Protein AF-A0ABD1UNT0-F1 (afdb_monomer_lite)

Foldseek 3Di:
DDPVVVVVVVVVVVVVVVVVVVLVVLCVVCVPPPDDDPVNDDDDDPVVVPDDDPVVVPDDDPVVVVVCVVDPDDDDDDFDFDFDWDDDPPPDTDTDTDGDDDDDDD

Sequence (106 aa):
MLKINVVRLSIAQVLTVISKKQKAALREAYKNKKYLPLDLRPKKTRAIYRHFTKHQASLHTEREKKKEKYFPMRKVGVEIEFVVTFNHRRGVKFAFVLGPVLPQRL

Secondary structure (DSSP, 8-state):
--HHHHHHHHHHHHHHHHHHHHHHHHHHHTTT-SS--GGGS----HHHHHSPPHHHHT---HHHHHHHHHS----------EEEEEE-SSS-EEEEEEPP------

pLDDT: mean 82.05, std 18.54, range [41.31, 98.44]

Organism: NCBI:txid126358

Structure (mmCIF, N/CA/C/O backbone):
data_AF-A0ABD1UNT0-F1
#
_entry.id   AF-A0ABD1UNT0-F1
#
loop_
_atom_site.group_PDB
_atom_site.id
_atom_site.type_symbol
_atom_site.label_atom_id
_atom_site.label_alt_id
_atom_site.label_comp_id
_atom_site.label_asym_id
_atom_site.label_entity_id
_atom_site.label_seq_id
_atom_site.pdbx_PDB_ins_code
_atom_site.Cartn_x
_atom_site.Cartn_y
_atom_site.Cartn_z
_atom_site.occupancy
_atom_site.B_iso_or_equiv
_atom_site.auth_seq_id
_atom_site.auth_comp_id
_atom_site.auth_asym_id
_atom_site.auth_atom_id
_atom_site.pdbx_PDB_model_num
ATOM 1 N N . MET A 1 1 ? 31.055 8.434 -29.231 1.00 54.47 1 MET A N 1
ATOM 2 C CA . MET A 1 1 ? 29.912 7.744 -28.585 1.00 54.47 1 MET A CA 1
ATOM 3 C C . MET A 1 1 ? 29.952 6.262 -28.933 1.00 54.47 1 MET A C 1
ATOM 5 O O . MET A 1 1 ? 29.910 5.924 -30.108 1.00 54.47 1 MET A O 1
ATOM 9 N N . LEU A 1 2 ? 30.081 5.378 -27.941 1.00 79.81 2 LEU A N 1
ATOM 10 C CA . LEU A 1 2 ? 30.181 3.932 -28.174 1.00 79.81 2 LEU A CA 1
ATOM 11 C C . LEU A 1 2 ? 28.788 3.329 -28.419 1.00 79.81 2 LEU A C 1
ATOM 13 O O . LEU A 1 2 ? 27.911 3.429 -27.560 1.00 79.81 2 LEU A O 1
ATOM 17 N N . LYS A 1 3 ? 28.605 2.664 -29.569 1.00 84.88 3 LYS A N 1
ATOM 18 C CA . LYS A 1 3 ? 27.361 1.976 -29.986 1.00 84.88 3 LYS A CA 1
ATOM 19 C C . LYS A 1 3 ? 26.804 1.022 -28.913 1.00 84.88 3 LYS A C 1
ATOM 21 O O . LYS A 1 3 ? 25.594 0.862 -28.796 1.00 84.88 3 LYS A O 1
ATOM 26 N N . ILE A 1 4 ? 27.675 0.462 -28.072 1.00 92.19 4 ILE A N 1
ATOM 27 C CA . ILE A 1 4 ? 27.331 -0.460 -26.978 1.00 92.19 4 ILE A CA 1
ATOM 28 C C . ILE A 1 4 ? 26.368 0.168 -25.959 1.00 92.19 4 ILE A C 1
ATOM 30 O O . ILE A 1 4 ? 25.422 -0.488 -25.528 1.00 92.19 4 ILE A O 1
ATOM 34 N N . ASN A 1 5 ? 26.556 1.439 -25.590 1.00 92.88 5 ASN A N 1
ATOM 35 C CA . ASN A 1 5 ? 25.709 2.082 -24.577 1.00 92.88 5 ASN A CA 1
ATOM 36 C C . ASN A 1 5 ? 24.259 2.230 -25.058 1.00 92.88 5 ASN A C 1
ATOM 38 O O . ASN A 1 5 ? 23.327 2.016 -24.285 1.00 92.88 5 ASN A O 1
ATOM 42 N N . VAL A 1 6 ? 24.075 2.528 -26.347 1.00 93.94 6 VAL A N 1
ATOM 43 C CA . VAL A 1 6 ? 22.752 2.654 -26.976 1.00 93.94 6 VAL A CA 1
ATOM 44 C C . VAL A 1 6 ? 22.029 1.307 -26.979 1.00 93.94 6 VAL A C 1
ATOM 46 O O . VAL A 1 6 ? 20.866 1.224 -26.585 1.00 93.94 6 VAL A O 1
ATOM 49 N N . VAL A 1 7 ? 22.737 0.233 -27.342 1.00 95.06 7 VAL A N 1
ATOM 50 C CA . VAL A 1 7 ? 22.179 -1.127 -27.356 1.00 95.06 7 VAL A CA 1
ATOM 51 C C . VAL A 1 7 ? 21.780 -1.579 -25.947 1.00 95.06 7 VAL A C 1
ATOM 53 O O . 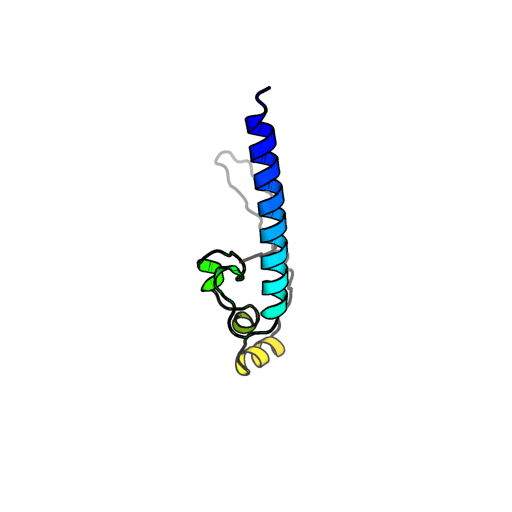VAL A 1 7 ? 20.675 -2.084 -25.761 1.00 95.06 7 VAL A O 1
ATOM 56 N N . ARG A 1 8 ? 22.617 -1.338 -24.926 1.00 97.06 8 ARG A N 1
ATOM 57 C CA . ARG A 1 8 ? 22.291 -1.684 -23.527 1.00 97.06 8 ARG A CA 1
ATOM 58 C C . ARG A 1 8 ? 21.033 -0.970 -23.038 1.00 97.06 8 ARG A C 1
ATOM 60 O O . ARG A 1 8 ? 20.199 -1.588 -22.377 1.00 97.06 8 ARG A 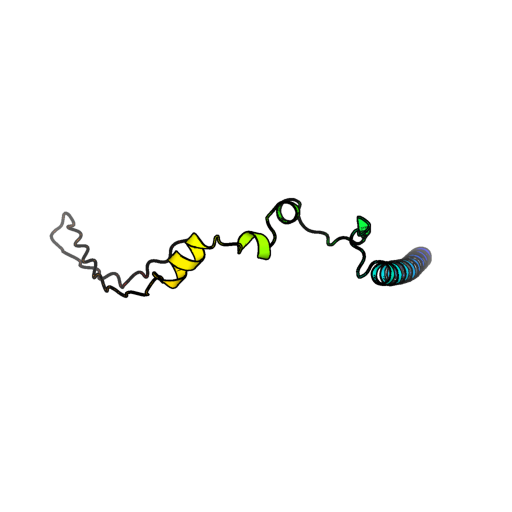O 1
ATOM 67 N N . LEU A 1 9 ? 20.888 0.308 -23.382 1.00 95.69 9 LEU A N 1
ATOM 68 C CA . LEU A 1 9 ? 19.710 1.088 -23.022 1.00 95.69 9 LEU A CA 1
ATOM 69 C C . LEU A 1 9 ? 18.447 0.554 -23.713 1.00 95.69 9 LEU A C 1
ATOM 71 O O . LEU A 1 9 ? 17.426 0.384 -23.051 1.00 95.69 9 LEU A O 1
ATOM 75 N N . SER A 1 10 ? 18.526 0.230 -25.007 1.00 96.19 10 SER A N 1
ATOM 76 C CA . SER A 1 10 ? 17.407 -0.347 -25.764 1.00 96.19 10 SER A CA 1
ATOM 77 C C . SER A 1 10 ? 16.943 -1.687 -25.174 1.00 96.19 10 SER A C 1
ATOM 79 O O . SER A 1 10 ? 15.752 -1.876 -24.924 1.00 96.19 10 SER A O 1
ATOM 81 N N . ILE A 1 11 ? 17.881 -2.581 -24.835 1.00 96.81 11 ILE A N 1
ATOM 82 C CA . ILE A 1 11 ? 17.571 -3.861 -24.177 1.00 96.81 11 ILE A CA 1
ATOM 83 C C . ILE A 1 11 ? 16.860 -3.619 -22.837 1.00 96.81 11 ILE A C 1
ATOM 85 O O . ILE A 1 11 ? 15.816 -4.216 -22.565 1.00 96.81 11 ILE A O 1
ATOM 89 N N . ALA A 1 12 ? 17.376 -2.705 -22.011 1.00 97.88 12 ALA A N 1
ATOM 90 C CA . ALA A 1 12 ? 16.772 -2.377 -20.721 1.00 97.88 12 ALA A CA 1
ATOM 91 C C . ALA A 1 12 ? 15.347 -1.807 -20.864 1.00 97.88 12 ALA A C 1
ATOM 93 O O . ALA A 1 12 ? 14.463 -2.140 -20.068 1.00 97.88 12 ALA A O 1
ATOM 94 N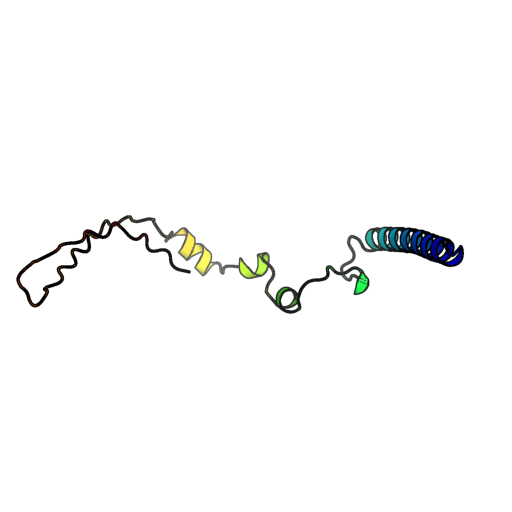 N . GLN A 1 13 ? 15.096 -0.984 -21.886 1.00 97.56 13 GLN A N 1
ATOM 95 C CA . GLN A 1 13 ? 13.768 -0.438 -22.178 1.00 97.56 13 GLN A CA 1
ATOM 96 C C . GLN A 1 13 ? 12.768 -1.546 -22.531 1.00 97.56 13 GLN A C 1
ATOM 98 O O . GLN A 1 13 ? 11.690 -1.602 -21.934 1.00 97.56 13 GLN A O 1
ATOM 103 N N . VAL A 1 14 ? 13.138 -2.466 -23.429 1.00 98.12 14 VAL A N 1
ATOM 104 C CA . VAL A 1 14 ? 12.283 -3.598 -23.827 1.00 98.12 14 VAL A CA 1
ATOM 105 C C . VAL A 1 14 ? 11.957 -4.488 -22.625 1.00 98.12 14 VAL A C 1
ATOM 107 O O . VAL A 1 14 ? 10.784 -4.771 -22.364 1.00 98.12 14 VAL A O 1
ATOM 110 N N . LEU A 1 15 ? 12.962 -4.853 -21.822 1.00 98.44 15 LEU A N 1
ATOM 111 C CA . LEU A 1 15 ? 12.764 -5.657 -20.609 1.00 98.44 15 LEU A CA 1
ATOM 112 C C . LEU A 1 15 ? 11.859 -4.958 -19.586 1.00 98.44 15 LEU A C 1
ATOM 114 O O . LEU A 1 15 ? 11.029 -5.600 -18.934 1.00 98.44 15 LEU A O 1
ATOM 118 N N . THR A 1 16 ? 11.969 -3.634 -19.474 1.00 98.38 16 THR A N 1
ATOM 119 C CA . THR A 1 16 ? 11.108 -2.832 -18.600 1.00 98.38 16 THR A CA 1
ATOM 120 C C . THR A 1 16 ? 9.653 -2.876 -19.063 1.00 98.38 16 THR A C 1
ATOM 122 O O . THR A 1 16 ? 8.755 -3.039 -18.234 1.00 98.38 16 THR A O 1
ATOM 125 N N . VAL A 1 17 ? 9.394 -2.757 -20.370 1.00 98.25 17 VAL A N 1
ATOM 126 C CA . VAL A 1 17 ? 8.035 -2.845 -20.932 1.00 98.25 17 VAL A CA 1
ATOM 127 C C . VAL A 1 17 ? 7.431 -4.227 -20.682 1.00 98.25 17 VAL A C 1
ATOM 129 O O . VAL A 1 17 ? 6.300 -4.313 -20.200 1.00 98.25 17 VAL A O 1
ATOM 132 N N . ILE A 1 18 ? 8.192 -5.296 -20.931 1.00 98.44 18 ILE A N 1
ATOM 133 C CA . ILE A 1 18 ? 7.759 -6.678 -20.672 1.00 98.44 18 ILE A CA 1
ATOM 134 C C . ILE A 1 18 ? 7.406 -6.857 -19.189 1.00 98.44 18 ILE A C 1
ATOM 136 O O . ILE A 1 18 ? 6.298 -7.282 -18.860 1.00 98.44 18 ILE A O 1
ATOM 140 N N . SER A 1 19 ? 8.296 -6.433 -18.288 1.00 97.62 19 SER A N 1
ATOM 141 C CA . SER A 1 19 ? 8.095 -6.545 -16.838 1.00 97.62 19 SER A CA 1
ATOM 142 C C . SER A 1 19 ? 6.867 -5.768 -16.351 1.00 97.62 19 SER A C 1
ATOM 144 O O . SER A 1 19 ? 6.129 -6.240 -15.482 1.00 97.62 19 SER A O 1
ATOM 146 N N . LYS A 1 20 ? 6.618 -4.572 -16.906 1.00 97.12 20 LYS A N 1
ATOM 147 C CA . LYS A 1 20 ? 5.427 -3.766 -16.591 1.00 97.12 20 LYS A CA 1
ATOM 148 C C . LYS A 1 20 ? 4.145 -4.487 -17.009 1.00 97.12 20 LYS A C 1
ATOM 150 O O . LYS A 1 20 ? 3.234 -4.593 -16.190 1.00 97.12 20 LYS A O 1
ATOM 155 N N . LYS A 1 21 ? 4.090 -5.015 -18.239 1.00 98.00 21 LYS A N 1
ATOM 156 C CA . LYS A 1 21 ? 2.920 -5.747 -18.756 1.00 98.00 21 LYS A CA 1
ATOM 157 C C . LYS A 1 21 ? 2.636 -7.016 -17.952 1.00 98.00 21 LYS A C 1
ATOM 159 O O . LYS A 1 21 ? 1.500 -7.231 -17.544 1.00 98.00 21 LYS A O 1
ATOM 164 N N . GLN A 1 22 ? 3.666 -7.804 -17.642 1.00 96.81 22 GLN A N 1
ATOM 165 C CA . GLN A 1 22 ? 3.531 -9.007 -16.813 1.00 96.81 22 GLN A CA 1
ATOM 166 C C . GLN A 1 22 ? 2.969 -8.681 -15.423 1.00 96.81 22 GLN A C 1
ATOM 168 O O . GLN A 1 22 ? 2.013 -9.308 -14.972 1.00 96.81 22 GLN A O 1
ATOM 173 N N . LYS A 1 23 ? 3.508 -7.653 -14.750 1.00 94.94 23 LYS A N 1
ATOM 174 C CA . LYS A 1 23 ? 2.999 -7.223 -13.438 1.00 94.94 23 LYS A CA 1
ATOM 175 C C . LYS A 1 23 ? 1.563 -6.702 -13.506 1.00 94.94 23 LYS A C 1
ATOM 177 O O . LYS A 1 23 ? 0.823 -6.916 -12.551 1.00 94.94 23 LYS A O 1
ATOM 182 N N . ALA A 1 24 ? 1.171 -6.022 -14.583 1.00 95.81 24 ALA A N 1
ATOM 183 C CA . ALA A 1 24 ? -0.204 -5.558 -14.771 1.00 95.81 24 ALA A CA 1
ATOM 184 C C . ALA A 1 24 ? -1.183 -6.739 -14.885 1.00 95.81 24 ALA A C 1
ATOM 186 O O . ALA A 1 24 ? -2.114 -6.821 -14.086 1.00 95.81 24 ALA A O 1
ATOM 187 N N . ALA A 1 25 ? -0.892 -7.710 -15.756 1.00 96.19 25 ALA A N 1
ATOM 188 C CA . ALA A 1 25 ? -1.702 -8.922 -15.905 1.00 96.19 25 ALA A CA 1
ATOM 189 C C . ALA A 1 25 ? -1.810 -9.717 -14.587 1.00 96.19 25 ALA A C 1
ATOM 191 O O . ALA A 1 25 ? -2.885 -10.177 -14.206 1.00 96.19 25 ALA A O 1
ATOM 192 N N . LEU A 1 26 ? -0.714 -9.822 -13.824 1.00 95.12 26 LEU A N 1
ATOM 193 C CA . LEU A 1 26 ? -0.740 -10.450 -12.499 1.00 95.12 26 LEU A CA 1
ATOM 194 C C . LEU A 1 26 ? -1.598 -9.663 -11.496 1.00 95.12 26 LEU A C 1
ATOM 196 O O . LEU A 1 26 ? -2.345 -10.260 -10.725 1.00 95.12 26 LEU A O 1
ATOM 200 N N . ARG A 1 27 ? -1.541 -8.326 -11.487 1.00 94.94 27 ARG A N 1
ATOM 201 C CA . ARG A 1 27 ? -2.398 -7.514 -10.603 1.00 94.94 27 ARG A CA 1
ATOM 202 C C . ARG A 1 27 ? -3.879 -7.730 -10.896 1.00 94.94 27 ARG A C 1
ATOM 204 O O . ARG A 1 27 ? -4.660 -7.803 -9.953 1.00 94.94 27 ARG A O 1
ATOM 211 N N . GLU A 1 28 ? -4.250 -7.865 -12.164 1.00 94.31 28 GLU A N 1
ATOM 212 C CA . GLU A 1 28 ? -5.622 -8.174 -12.580 1.00 94.31 28 GLU A CA 1
ATOM 213 C C . GLU A 1 28 ? -6.042 -9.573 -12.116 1.00 94.31 28 GLU A C 1
ATOM 215 O O . GLU A 1 28 ? -7.061 -9.719 -11.440 1.00 94.31 28 GLU A O 1
ATOM 220 N N . ALA A 1 29 ? -5.202 -10.584 -12.355 1.00 94.62 29 ALA A N 1
ATOM 221 C CA . ALA A 1 29 ? -5.474 -11.969 -11.968 1.00 94.62 29 ALA A CA 1
ATOM 222 C C . ALA A 1 29 ? -5.617 -12.187 -10.446 1.00 94.62 29 ALA A C 1
ATOM 224 O O . ALA A 1 29 ? -6.250 -13.154 -10.010 1.00 94.62 29 ALA A O 1
ATOM 225 N N . TYR A 1 30 ? -5.018 -11.323 -9.620 1.00 95.81 30 TYR A N 1
ATOM 226 C CA . TYR A 1 30 ? -5.066 -11.405 -8.154 1.00 95.81 30 TYR A CA 1
ATOM 227 C C . TYR A 1 30 ? -5.928 -10.314 -7.489 1.00 95.81 30 TYR A C 1
ATOM 229 O O . TYR A 1 30 ? -5.953 -10.243 -6.261 1.00 95.81 30 TYR A O 1
ATOM 237 N N . LYS A 1 31 ? -6.667 -9.498 -8.257 1.00 90.25 31 LYS A N 1
ATOM 238 C CA . LYS A 1 31 ? -7.300 -8.248 -7.784 1.00 90.25 31 LYS A CA 1
ATOM 239 C C . LYS A 1 31 ? -8.241 -8.388 -6.578 1.00 90.25 31 LYS A C 1
ATOM 241 O O . LYS A 1 31 ? -8.334 -7.454 -5.795 1.00 90.25 31 LYS A O 1
ATOM 246 N N . ASN A 1 32 ? -8.875 -9.539 -6.374 1.00 90.62 32 ASN A N 1
ATOM 247 C CA . ASN A 1 32 ? -9.823 -9.763 -5.270 1.00 90.62 32 ASN A CA 1
ATOM 248 C C . ASN A 1 32 ? -9.520 -11.037 -4.470 1.00 90.62 32 ASN A C 1
ATOM 250 O O . ASN A 1 32 ? -10.357 -11.530 -3.716 1.00 90.62 32 ASN A O 1
ATOM 254 N N . LYS A 1 33 ? -8.330 -11.614 -4.655 1.00 94.69 33 LYS A N 1
ATOM 255 C CA . LYS A 1 33 ? -7.944 -12.817 -3.920 1.00 94.69 33 LYS A CA 1
ATOM 256 C C . LYS A 1 33 ? -7.539 -12.426 -2.503 1.00 94.69 33 LYS A C 1
ATOM 258 O O . LYS A 1 33 ? -6.809 -11.459 -2.304 1.00 94.69 33 LYS A O 1
ATOM 263 N N . LYS A 1 34 ? -7.964 -13.223 -1.519 1.00 92.44 34 LYS A N 1
ATOM 264 C CA . LYS A 1 34 ? -7.631 -13.014 -0.099 1.00 92.44 34 LYS A CA 1
ATOM 265 C C . LYS A 1 34 ? -6.119 -12.919 0.140 1.00 92.44 34 LYS A C 1
ATOM 267 O O . LYS A 1 34 ? -5.671 -12.117 0.955 1.00 92.44 34 LYS A O 1
ATOM 272 N N . TYR A 1 35 ? -5.338 -13.733 -0.570 1.00 91.19 35 TYR A N 1
ATOM 273 C CA . TYR A 1 35 ? -3.887 -13.787 -0.433 1.00 91.19 35 TYR A CA 1
ATOM 274 C C . TYR A 1 35 ? -3.205 -13.289 -1.704 1.00 91.19 35 TYR A C 1
ATOM 276 O O . TYR A 1 35 ? -3.326 -13.882 -2.774 1.00 91.19 35 TYR A O 1
ATOM 284 N N . LEU A 1 36 ? -2.456 -12.198 -1.554 1.00 91.88 36 LEU A N 1
ATOM 285 C CA . LEU A 1 36 ? -1.576 -11.664 -2.586 1.00 91.88 36 LEU A CA 1
ATOM 286 C C . LEU A 1 36 ? -0.148 -12.204 -2.395 1.00 91.88 36 LEU A C 1
ATOM 288 O O . LEU A 1 36 ? 0.335 -12.228 -1.247 1.00 91.88 36 LEU A O 1
ATOM 292 N N . PRO A 1 37 ? 0.548 -12.555 -3.494 1.00 93.62 37 PRO A N 1
ATOM 293 C CA . PRO A 1 37 ? 1.992 -12.779 -3.494 1.00 93.62 37 PRO A CA 1
ATOM 294 C C . PRO A 1 37 ? 2.747 -11.577 -2.913 1.00 93.62 37 PRO A C 1
ATOM 296 O O . PRO A 1 37 ? 2.297 -10.437 -3.052 1.00 93.62 37 PRO A O 1
ATOM 299 N N . LEU A 1 38 ? 3.896 -11.817 -2.275 1.00 91.25 38 LEU A N 1
ATOM 300 C CA . LEU A 1 38 ? 4.679 -10.780 -1.585 1.00 91.25 38 LEU A CA 1
ATOM 301 C C . LEU A 1 38 ? 5.056 -9.604 -2.502 1.00 91.25 38 LEU A C 1
ATOM 303 O O . LEU A 1 38 ? 4.966 -8.457 -2.072 1.00 91.25 38 LEU A O 1
ATOM 307 N N . ASP A 1 39 ? 5.377 -9.875 -3.768 1.00 90.75 39 ASP A N 1
ATOM 308 C CA . ASP A 1 39 ? 5.801 -8.859 -4.743 1.00 90.75 39 ASP A CA 1
ATOM 309 C C . ASP A 1 39 ? 4.697 -7.877 -5.151 1.00 90.75 39 ASP A C 1
ATOM 311 O O . ASP A 1 39 ? 4.973 -6.742 -5.546 1.00 90.75 39 ASP A O 1
ATOM 315 N N . LEU A 1 40 ? 3.435 -8.309 -5.082 1.00 92.25 40 LEU A N 1
ATOM 316 C CA . LEU A 1 40 ? 2.282 -7.484 -5.448 1.00 92.25 40 LEU A CA 1
ATOM 317 C C . LEU A 1 40 ? 1.741 -6.678 -4.265 1.00 92.25 40 LEU A C 1
ATOM 319 O O . LEU A 1 40 ? 0.912 -5.785 -4.460 1.00 92.25 40 LEU A O 1
ATOM 323 N N . ARG A 1 41 ? 2.204 -6.964 -3.041 1.00 91.75 41 ARG A N 1
ATOM 324 C CA . ARG A 1 41 ? 1.783 -6.234 -1.844 1.00 91.75 41 ARG A CA 1
ATOM 325 C C . ARG A 1 41 ? 2.310 -4.797 -1.874 1.00 91.75 41 ARG A C 1
ATOM 327 O O . ARG A 1 41 ? 3.400 -4.533 -2.384 1.00 91.75 41 ARG A O 1
ATOM 334 N N . PRO A 1 42 ? 1.568 -3.837 -1.301 1.00 92.69 42 PRO A N 1
ATOM 335 C CA . PRO A 1 42 ? 2.040 -2.462 -1.210 1.00 92.69 42 PRO A CA 1
ATOM 336 C C . PRO A 1 42 ? 3.299 -2.381 -0.336 1.00 92.69 42 PRO A C 1
ATOM 338 O O . PRO A 1 42 ? 3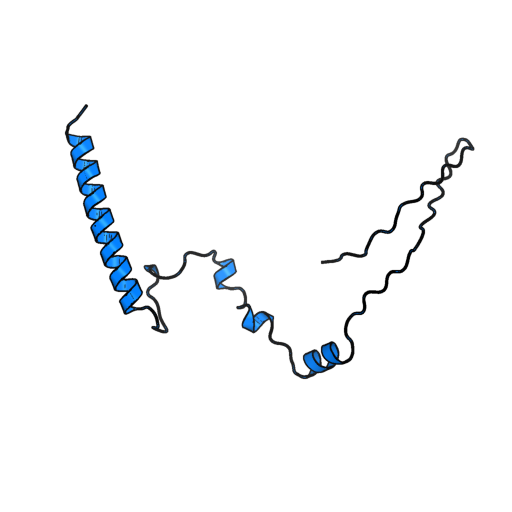.320 -2.870 0.791 1.00 92.69 42 PRO A O 1
ATOM 341 N N . LYS A 1 43 ? 4.361 -1.727 -0.804 1.00 93.88 43 LYS A N 1
ATOM 342 C CA . LYS A 1 43 ? 5.580 -1.563 -0.002 1.00 93.88 43 LYS A CA 1
ATOM 343 C C . LYS A 1 43 ? 5.369 -0.459 1.043 1.00 93.88 43 LYS A C 1
ATOM 345 O O . LYS A 1 43 ? 5.416 0.720 0.719 1.00 93.88 43 LYS A O 1
ATOM 350 N N . LYS A 1 44 ? 5.096 -0.852 2.288 1.00 95.25 44 LYS A N 1
ATOM 351 C CA . LYS A 1 44 ? 4.935 0.027 3.462 1.00 95.25 44 LYS A CA 1
ATOM 352 C C . LYS A 1 44 ? 5.943 -0.358 4.545 1.00 95.25 44 LYS A C 1
ATOM 354 O O . LYS A 1 44 ? 6.547 -1.429 4.473 1.00 95.25 44 LYS A O 1
ATOM 359 N N . THR A 1 45 ? 6.125 0.494 5.551 1.00 96.81 45 THR A N 1
ATOM 360 C CA . THR A 1 45 ? 7.025 0.192 6.674 1.00 96.81 45 THR A CA 1
ATOM 361 C C . THR A 1 45 ? 6.472 -0.939 7.543 1.00 96.81 45 THR A C 1
ATOM 363 O O . THR A 1 45 ? 5.264 -1.182 7.603 1.00 96.81 45 THR A O 1
ATOM 366 N N . ARG A 1 46 ? 7.362 -1.634 8.260 1.00 95.56 46 ARG A N 1
ATOM 367 C CA . ARG A 1 46 ? 6.983 -2.718 9.180 1.00 95.56 46 ARG A CA 1
ATOM 368 C C . ARG A 1 46 ? 6.034 -2.245 10.284 1.00 95.56 46 ARG A C 1
ATOM 370 O O . ARG A 1 46 ? 5.138 -2.997 10.654 1.00 95.56 46 ARG A O 1
ATOM 377 N N . ALA A 1 47 ? 6.201 -1.012 10.765 1.00 97.00 47 ALA A N 1
ATOM 378 C CA . ALA A 1 47 ? 5.309 -0.398 11.747 1.00 97.00 47 ALA A CA 1
ATOM 379 C C . ALA A 1 47 ? 3.863 -0.311 11.221 1.00 97.00 47 ALA A C 1
ATOM 381 O O . ALA A 1 47 ? 2.938 -0.761 11.891 1.00 97.00 47 ALA A O 1
ATOM 382 N N . ILE A 1 48 ? 3.677 0.130 9.970 1.00 95.00 48 ILE A N 1
ATOM 383 C CA . ILE A 1 48 ? 2.359 0.197 9.310 1.00 95.00 48 ILE A CA 1
ATOM 384 C C . ILE A 1 48 ? 1.785 -1.206 9.023 1.00 95.00 48 ILE A C 1
ATOM 386 O O . ILE A 1 48 ? 0.585 -1.378 8.866 1.00 95.00 48 ILE A O 1
ATOM 390 N N . TYR A 1 49 ? 2.594 -2.259 8.958 1.00 92.50 49 TYR A N 1
ATOM 391 C CA . TYR A 1 49 ? 2.044 -3.617 8.862 1.00 92.50 49 TYR A CA 1
ATOM 392 C C . TYR A 1 49 ? 1.551 -4.175 10.202 1.00 92.50 49 TYR A C 1
ATOM 394 O O . TYR A 1 49 ? 0.738 -5.093 10.202 1.00 92.50 49 TYR A O 1
ATOM 402 N N . ARG A 1 50 ? 2.049 -3.646 11.326 1.00 94.88 50 ARG A N 1
ATOM 403 C CA . ARG A 1 50 ? 1.744 -4.132 12.680 1.00 94.88 50 ARG A CA 1
ATOM 404 C C . ARG A 1 50 ? 0.700 -3.296 13.421 1.00 94.88 50 ARG A C 1
ATOM 406 O O . ARG A 1 50 ? 0.079 -3.826 14.333 1.00 94.88 50 ARG A O 1
ATOM 413 N N . HIS A 1 51 ? 0.518 -2.022 13.064 1.00 95.31 51 HIS A N 1
ATOM 414 C CA . HIS A 1 51 ? -0.536 -1.192 13.659 1.00 95.31 51 HIS A CA 1
ATOM 415 C C . HIS A 1 51 ? -1.941 -1.711 13.308 1.00 95.31 51 HIS A C 1
ATOM 417 O O . HIS A 1 51 ? -2.126 -2.424 12.316 1.00 95.31 51 HIS A O 1
ATOM 423 N N . PHE A 1 52 ? -2.935 -1.306 14.098 1.00 96.12 52 PHE A N 1
ATOM 424 C CA . PHE A 1 52 ? -4.334 -1.617 13.829 1.00 96.12 52 PHE A CA 1
ATOM 425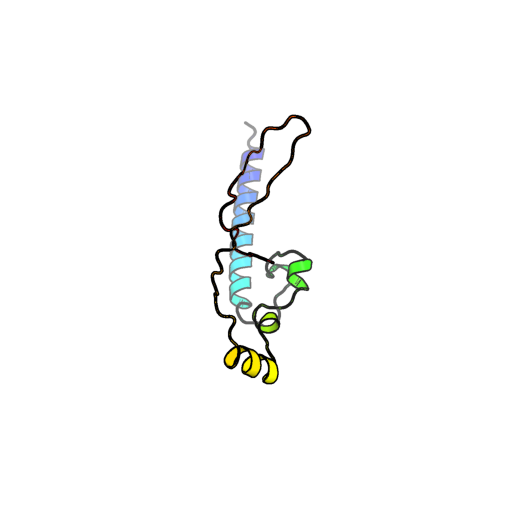 C C . PHE A 1 52 ? -4.849 -0.949 12.553 1.00 96.12 52 PHE A C 1
ATOM 427 O O . PHE A 1 52 ? -4.440 0.151 12.180 1.00 96.12 52 PHE A O 1
ATOM 434 N N . THR A 1 53 ? -5.799 -1.611 11.892 1.00 94.94 53 THR A N 1
ATOM 435 C CA . THR A 1 53 ? -6.553 -0.986 10.797 1.00 94.94 53 THR A CA 1
ATOM 436 C C . THR A 1 53 ? -7.428 0.148 11.334 1.00 94.94 53 THR A C 1
ATOM 438 O O . THR A 1 53 ? -7.858 0.109 12.483 1.00 94.94 53 THR A O 1
ATOM 441 N N . LYS A 1 54 ? -7.752 1.144 10.498 1.00 94.50 54 LYS A N 1
ATOM 442 C CA . LYS A 1 54 ? -8.607 2.278 10.905 1.00 94.50 54 LYS A CA 1
ATOM 443 C C . LYS A 1 54 ? -9.940 1.823 11.503 1.00 94.50 54 LYS A C 1
ATOM 445 O O . LYS A 1 54 ? -10.359 2.358 12.517 1.00 94.50 54 LYS A O 1
ATOM 450 N N . HIS A 1 55 ? -10.552 0.801 10.901 1.00 95.31 55 HIS A N 1
ATOM 451 C CA . HIS A 1 55 ? -11.777 0.196 11.415 1.00 95.31 55 HIS A CA 1
ATOM 452 C C . HIS A 1 55 ? -11.572 -0.349 12.830 1.00 95.31 55 HIS A C 1
ATOM 454 O O . HIS A 1 55 ? -12.311 0.024 13.730 1.00 95.31 55 HIS A O 1
ATOM 460 N N . GLN A 1 56 ? -10.537 -1.171 13.041 1.00 94.75 56 GLN A N 1
ATOM 461 C CA . GLN A 1 56 ? -10.219 -1.724 14.362 1.00 94.75 56 GLN A CA 1
ATOM 462 C C . GLN A 1 56 ? -9.934 -0.634 15.396 1.00 94.75 56 GLN A C 1
ATOM 464 O O . GLN A 1 56 ? -10.414 -0.734 16.515 1.00 94.75 56 GLN A O 1
ATOM 469 N N . ALA A 1 57 ? -9.197 0.410 15.016 1.00 94.25 57 ALA A N 1
ATOM 470 C CA . ALA A 1 57 ? -8.909 1.534 15.900 1.00 94.25 57 ALA A CA 1
ATOM 471 C C . ALA A 1 57 ? -10.170 2.338 16.275 1.00 94.25 57 ALA A C 1
ATOM 473 O O . ALA A 1 57 ? -10.216 2.908 17.354 1.00 94.25 57 ALA A O 1
ATOM 474 N N . SER A 1 58 ? -11.190 2.367 15.410 1.00 93.12 58 SER A N 1
ATOM 475 C CA . SER A 1 58 ? -12.473 3.045 15.659 1.00 93.12 58 SER A CA 1
ATOM 476 C C . SER A 1 58 ? -13.528 2.182 16.364 1.00 93.12 58 SER A C 1
ATOM 478 O O . SER A 1 58 ? -14.660 2.624 16.562 1.00 93.12 58 SER A O 1
ATOM 480 N N . LEU A 1 59 ? -13.218 0.920 16.680 1.00 94.06 59 LEU A N 1
ATOM 481 C CA . LEU A 1 59 ? -14.177 0.041 17.342 1.00 94.06 59 LEU A CA 1
ATOM 482 C C . LEU A 1 59 ? -14.340 0.447 18.808 1.00 94.06 59 LEU A C 1
ATOM 484 O O . LEU A 1 59 ? -13.502 0.134 19.646 1.00 94.06 59 LEU A O 1
ATOM 488 N N . HIS A 1 60 ? -15.474 1.073 19.106 1.00 93.88 60 HIS A N 1
ATOM 489 C CA . HIS A 1 60 ? -15.909 1.372 20.467 1.00 93.88 60 HIS A CA 1
ATOM 490 C C . HIS A 1 60 ? -16.898 0.326 20.983 1.00 93.88 60 HIS A C 1
ATOM 492 O O . HIS A 1 60 ? -17.756 -0.174 20.242 1.00 93.88 60 HIS A O 1
ATOM 498 N N . THR A 1 61 ? -16.815 0.027 22.279 1.00 95.69 61 THR A N 1
ATOM 499 C CA . THR A 1 61 ? -17.795 -0.838 22.956 1.00 95.69 61 THR A CA 1
ATOM 500 C C . THR A 1 61 ? -19.165 -0.160 23.026 1.00 95.69 61 THR A C 1
ATOM 502 O O . THR A 1 61 ? -19.267 1.066 22.982 1.00 95.69 61 THR A O 1
ATOM 505 N N . GLU A 1 62 ? -20.251 -0.924 23.183 1.00 95.75 62 GLU A N 1
ATOM 506 C CA . GLU A 1 62 ? -21.593 -0.331 23.318 1.00 95.75 62 GLU A CA 1
ATOM 507 C C . GLU A 1 62 ? -21.699 0.630 24.507 1.00 95.75 62 GLU A C 1
ATOM 509 O O . GLU A 1 62 ? -22.385 1.650 24.435 1.00 95.75 62 GLU A O 1
ATOM 514 N N . ARG A 1 63 ? -20.990 0.322 25.598 1.00 94.94 63 ARG A N 1
ATOM 515 C CA . ARG A 1 63 ? -20.915 1.173 26.786 1.00 94.94 63 ARG A CA 1
ATOM 516 C C . ARG A 1 63 ? -20.241 2.509 26.479 1.00 94.94 63 ARG A C 1
ATOM 518 O O . ARG A 1 63 ? -20.734 3.547 26.911 1.00 94.94 63 ARG A O 1
ATOM 525 N N . GLU A 1 64 ? -19.135 2.480 25.744 1.00 93.50 64 GLU A N 1
ATOM 526 C CA . GLU A 1 64 ? -18.392 3.680 25.359 1.00 93.50 64 GLU A CA 1
ATOM 527 C C . GLU A 1 64 ? -19.190 4.537 24.373 1.00 93.50 64 GLU A C 1
ATOM 529 O O . GLU A 1 64 ? -19.382 5.720 24.633 1.00 93.50 64 GLU A O 1
ATOM 534 N N . LYS A 1 65 ? -19.810 3.925 23.354 1.00 95.31 65 LYS A N 1
ATOM 535 C CA . LYS A 1 65 ? -20.723 4.621 22.428 1.00 95.31 65 LYS A CA 1
ATOM 536 C C . LYS A 1 65 ? -21.871 5.319 23.153 1.00 95.31 65 LYS A C 1
ATOM 538 O O . LYS A 1 65 ? -22.220 6.452 22.833 1.00 95.31 65 LYS A O 1
ATOM 543 N N . LYS A 1 66 ? -22.477 4.650 24.142 1.00 96.00 66 LYS A N 1
ATOM 544 C CA . LYS A 1 66 ? -23.510 5.257 24.996 1.00 96.00 66 LYS A CA 1
ATOM 545 C C . LYS A 1 66 ? -22.936 6.454 25.754 1.00 96.00 66 LYS A C 1
ATOM 547 O O . LYS A 1 66 ? -23.533 7.523 25.719 1.00 96.00 66 LYS A O 1
ATOM 552 N N . LYS A 1 67 ? -21.771 6.304 26.389 1.00 94.88 67 LYS A N 1
ATOM 553 C CA . LYS A 1 67 ? -21.108 7.388 27.130 1.00 94.88 67 LYS A CA 1
ATOM 554 C C . LYS A 1 67 ? -20.825 8.604 26.243 1.00 94.88 67 LYS A C 1
ATOM 556 O O . LYS A 1 67 ? -21.181 9.709 26.633 1.00 94.88 67 LYS A O 1
ATOM 561 N N . GLU A 1 68 ? -20.250 8.400 25.061 1.00 92.19 68 GLU A N 1
ATOM 562 C CA . GLU A 1 68 ? -19.969 9.463 24.086 1.00 92.19 68 GLU A CA 1
ATOM 563 C C . GLU A 1 68 ? -21.246 10.158 23.605 1.00 92.19 68 GLU A C 1
ATOM 565 O O . GLU A 1 68 ? -21.288 11.384 23.516 1.00 92.19 68 GLU A O 1
ATOM 570 N N . LYS A 1 69 ? -22.313 9.387 23.350 1.00 93.06 69 LYS A N 1
ATOM 571 C CA . LYS A 1 69 ? -23.615 9.927 22.940 1.00 93.06 69 LYS A CA 1
ATOM 572 C C . LYS A 1 69 ? -24.258 10.781 24.033 1.00 93.06 69 LYS A C 1
ATOM 574 O O . LYS A 1 69 ? -24.826 11.825 23.726 1.00 93.06 69 LYS A O 1
ATOM 579 N N . TYR A 1 70 ? -24.213 10.329 25.287 1.00 95.94 70 TYR A N 1
ATOM 580 C CA . TYR A 1 70 ? -24.847 11.037 26.402 1.00 95.94 70 TYR A CA 1
ATOM 581 C C . TYR A 1 70 ? -24.024 12.236 26.887 1.00 95.94 70 TYR A C 1
ATOM 583 O O . TYR A 1 70 ? -24.603 13.247 27.279 1.00 95.94 70 TYR A O 1
ATOM 591 N N . PHE A 1 71 ? -22.692 12.153 26.835 1.00 90.88 71 PHE A N 1
ATOM 592 C CA . PHE A 1 71 ? -21.786 13.184 27.346 1.00 90.88 71 PHE A CA 1
ATOM 593 C C . PHE A 1 71 ? -20.800 13.661 26.271 1.00 90.88 71 PHE A C 1
ATOM 595 O O . PHE A 1 71 ? -19.599 13.399 26.375 1.00 90.88 71 PHE A O 1
ATOM 602 N N . PRO A 1 72 ? -21.274 14.384 25.238 1.00 91.00 72 PRO A N 1
ATOM 603 C CA . PRO A 1 72 ? -20.381 14.975 24.254 1.00 91.00 72 PRO A CA 1
ATOM 604 C C . PRO A 1 72 ? -19.545 16.091 24.892 1.00 91.00 72 PRO A C 1
ATOM 606 O O . PRO A 1 72 ? -20.057 16.903 25.669 1.00 91.00 72 PRO A O 1
ATOM 609 N N . MET A 1 73 ? -18.261 16.166 24.533 1.00 84.62 73 MET A N 1
ATOM 610 C CA . MET A 1 73 ? -17.386 17.250 24.978 1.00 84.62 73 MET A CA 1
ATOM 611 C C . MET A 1 73 ? -17.854 18.570 24.359 1.00 84.62 73 MET A C 1
ATOM 613 O O . MET A 1 73 ? -17.820 18.756 23.142 1.00 84.62 73 MET A O 1
ATOM 617 N N . ARG A 1 74 ? -18.327 19.488 25.203 1.00 83.38 74 ARG A N 1
ATOM 618 C CA . ARG A 1 74 ? -18.791 20.813 24.778 1.00 83.38 74 ARG A CA 1
ATOM 619 C C . ARG A 1 74 ? -17.598 21.762 24.719 1.00 83.38 74 ARG A C 1
ATOM 621 O O . ARG A 1 74 ? -16.779 21.777 25.634 1.00 83.38 74 ARG A O 1
ATOM 628 N N . LYS A 1 75 ? -17.503 22.571 23.662 1.00 78.06 75 LYS A N 1
ATOM 629 C CA . LYS A 1 75 ? -16.547 23.684 23.621 1.00 78.06 75 LYS A CA 1
ATOM 630 C C . LYS A 1 75 ? -17.039 24.761 24.583 1.00 78.06 75 LYS A C 1
ATOM 632 O O . LYS A 1 75 ? -18.090 25.346 24.345 1.00 78.06 75 LYS A O 1
ATOM 637 N N . VAL A 1 76 ? -16.290 24.999 25.653 1.00 73.81 76 VAL A N 1
ATOM 638 C CA . VAL A 1 76 ? -16.529 26.110 26.577 1.00 73.81 76 VAL A CA 1
ATOM 639 C C . VAL A 1 76 ? -15.329 27.041 26.462 1.00 73.81 76 VAL A C 1
ATOM 641 O O . VAL A 1 76 ? -14.201 26.626 26.718 1.00 73.81 76 VAL A O 1
ATOM 644 N N . GLY A 1 77 ? -15.563 28.266 25.995 1.00 63.25 77 GLY A N 1
ATOM 645 C CA . GLY A 1 77 ? -14.564 29.328 26.020 1.00 63.25 77 GLY A CA 1
ATOM 646 C C . GLY A 1 77 ? -14.637 30.017 27.372 1.00 63.25 77 GLY A C 1
ATOM 647 O O . GLY A 1 77 ? -15.664 30.604 27.695 1.00 63.25 77 GLY A O 1
ATOM 648 N N . VAL A 1 78 ? -13.578 29.907 28.167 1.00 61.72 78 VAL A N 1
ATOM 649 C CA . VAL A 1 78 ? -13.399 30.738 29.357 1.00 61.72 78 VAL A CA 1
ATOM 650 C C . VAL A 1 78 ? -12.244 31.676 29.039 1.00 61.72 78 VAL A C 1
ATOM 652 O O . VAL A 1 78 ? -11.121 31.217 28.830 1.00 61.72 78 VAL A O 1
ATOM 655 N N . GLU A 1 79 ? -12.523 32.973 28.944 1.00 56.56 79 GLU A N 1
ATOM 656 C CA . GLU A 1 79 ? -11.481 33.997 28.948 1.00 56.56 79 GLU A CA 1
ATOM 657 C C . GLU A 1 79 ? -10.923 34.070 30.369 1.00 56.56 79 GLU A C 1
ATOM 659 O O . GLU A 1 79 ? -11.581 34.548 31.289 1.00 56.56 79 GLU A O 1
ATOM 664 N N . ILE A 1 80 ? -9.731 33.512 30.571 1.00 53.84 80 ILE A N 1
ATOM 665 C CA . ILE A 1 80 ? -8.989 33.667 31.821 1.00 53.84 80 ILE A CA 1
ATOM 666 C C . ILE A 1 80 ? -7.880 34.676 31.533 1.00 53.84 80 ILE A C 1
ATOM 668 O O . ILE A 1 80 ? -6.863 34.327 30.932 1.00 53.84 80 ILE A O 1
ATOM 672 N N . GLU A 1 81 ? -8.082 35.932 31.931 1.00 51.00 81 GLU A N 1
ATOM 673 C CA . GLU A 1 81 ? -7.023 36.942 31.917 1.00 51.00 81 GLU A CA 1
ATOM 674 C C . GLU A 1 81 ? -5.993 36.607 33.005 1.00 51.00 81 GLU A C 1
ATOM 676 O O . GLU A 1 81 ? -6.210 36.820 34.198 1.00 51.00 81 GLU A O 1
ATOM 681 N N . PHE A 1 82 ? -4.846 36.056 32.605 1.00 48.53 82 PHE A N 1
ATOM 682 C CA . PHE A 1 82 ? -3.709 35.884 33.507 1.00 48.53 82 PHE A CA 1
ATOM 683 C C . PHE A 1 82 ? -2.941 37.207 33.618 1.00 48.53 82 PHE A C 1
ATOM 685 O O . PHE A 1 82 ? -2.076 37.510 32.797 1.00 48.53 82 PHE A O 1
ATOM 692 N N . VAL A 1 83 ? -3.231 37.997 34.655 1.00 55.94 83 VAL A N 1
ATOM 693 C CA . VAL A 1 83 ? -2.420 39.174 35.004 1.00 55.94 83 VAL A CA 1
ATOM 694 C C . VAL A 1 83 ? -1.182 38.707 35.769 1.00 55.94 83 VAL A C 1
ATOM 696 O O . VAL A 1 83 ? -1.229 38.465 36.974 1.00 55.94 83 VAL A O 1
ATOM 699 N N . VAL A 1 84 ? -0.049 38.566 35.078 1.00 57.00 84 VAL A N 1
ATOM 700 C CA . VAL A 1 84 ? 1.238 38.277 35.729 1.00 57.00 84 VAL A CA 1
ATOM 701 C C . VAL A 1 84 ? 1.929 39.596 36.075 1.00 57.00 84 VAL A C 1
ATOM 703 O O . VAL A 1 84 ? 2.480 40.271 35.207 1.00 57.00 84 VAL A O 1
ATOM 706 N N . THR A 1 85 ? 1.921 39.980 37.353 1.00 56.28 85 THR A N 1
ATOM 707 C CA . THR A 1 85 ? 2.699 41.128 37.840 1.00 56.28 85 THR A CA 1
ATOM 708 C C . THR A 1 85 ? 4.104 40.681 38.238 1.00 56.28 85 THR A C 1
ATOM 710 O O . THR A 1 85 ? 4.281 40.040 39.275 1.00 56.28 85 THR A O 1
ATOM 713 N N . PHE A 1 86 ? 5.122 41.037 37.453 1.00 55.00 86 PHE A N 1
ATOM 714 C CA . PHE A 1 86 ? 6.519 40.857 37.856 1.00 55.00 86 PHE A CA 1
ATOM 715 C C . PHE A 1 86 ? 6.987 42.057 38.685 1.00 55.00 86 PHE A C 1
ATOM 717 O O . PHE A 1 86 ? 6.953 43.198 38.226 1.00 55.00 86 PHE A O 1
ATOM 724 N N . ASN A 1 87 ? 7.441 41.802 39.912 1.00 56.03 87 ASN A N 1
ATOM 725 C CA . ASN A 1 87 ? 8.030 42.824 40.773 1.00 56.03 87 ASN A CA 1
ATOM 726 C C . ASN A 1 87 ? 9.553 42.830 40.562 1.00 56.03 87 ASN A C 1
ATOM 728 O O . ASN A 1 87 ? 10.249 41.909 40.992 1.00 56.03 87 ASN A O 1
ATOM 732 N N . HIS A 1 88 ? 10.081 43.826 39.847 1.00 53.03 88 HIS A N 1
ATOM 733 C CA . HIS A 1 88 ? 11.526 43.981 39.667 1.00 53.03 88 HIS A CA 1
ATOM 734 C C . HIS A 1 88 ? 12.113 44.803 40.825 1.00 53.03 88 HIS A C 1
ATOM 736 O O . HIS A 1 88 ? 11.509 45.781 41.258 1.00 53.03 88 HIS A O 1
ATOM 742 N N . ARG A 1 89 ? 13.323 44.458 41.300 1.00 57.31 89 ARG A N 1
ATOM 743 C CA . ARG A 1 89 ? 14.010 45.080 42.464 1.00 57.31 89 ARG A CA 1
ATOM 744 C C . ARG A 1 89 ? 14.289 46.594 42.345 1.00 57.31 89 ARG A C 1
ATOM 746 O O . ARG A 1 89 ? 14.900 47.168 43.236 1.00 57.31 89 ARG A O 1
ATOM 753 N N . ARG A 1 90 ? 13.853 47.251 41.269 1.00 56.12 90 ARG A N 1
ATOM 754 C CA . ARG A 1 90 ? 13.924 48.703 41.066 1.00 56.12 90 ARG A CA 1
ATOM 755 C C . ARG A 1 90 ? 12.538 49.281 40.765 1.00 56.12 90 ARG A C 1
ATOM 757 O O . ARG A 1 90 ? 12.344 49.822 39.691 1.00 56.12 90 ARG A O 1
ATOM 764 N N . GLY A 1 91 ? 11.564 49.100 41.657 1.00 53.38 91 GLY A N 1
ATOM 765 C CA . GLY A 1 91 ? 10.351 49.934 41.790 1.00 53.38 91 GLY A CA 1
ATOM 766 C C . GLY A 1 91 ? 9.381 50.120 40.605 1.00 53.38 91 GLY A C 1
ATOM 767 O O . GLY A 1 91 ? 8.324 50.705 40.813 1.00 53.38 91 GLY A O 1
ATOM 768 N N . VAL A 1 92 ? 9.670 49.644 39.391 1.00 58.44 92 VAL A N 1
ATOM 769 C CA . VAL A 1 92 ? 8.810 49.831 38.211 1.00 58.44 92 VAL A CA 1
ATOM 770 C C . VAL A 1 92 ? 8.019 48.549 37.947 1.00 58.44 92 VAL A C 1
ATOM 772 O O . VAL A 1 92 ? 8.600 47.485 37.725 1.00 58.44 92 VAL A O 1
ATOM 775 N N . LYS A 1 93 ? 6.684 48.647 37.988 1.00 53.06 93 LYS A N 1
ATOM 776 C CA . LYS A 1 93 ? 5.752 47.550 37.689 1.00 53.06 93 LYS A CA 1
ATOM 777 C C . LYS A 1 93 ? 5.384 47.587 36.206 1.00 53.06 93 LYS A C 1
ATOM 779 O O . LYS A 1 93 ? 4.807 48.569 35.751 1.00 53.06 93 LYS A O 1
ATOM 784 N N . PHE A 1 94 ? 5.665 46.510 35.479 1.00 51.97 94 PHE A N 1
ATOM 785 C CA . PHE A 1 94 ? 5.153 46.296 34.124 1.00 51.97 94 PHE A CA 1
ATOM 786 C C . PHE A 1 94 ? 4.116 45.173 34.163 1.00 51.97 94 PHE A C 1
ATOM 788 O O . PHE A 1 94 ? 4.402 44.085 34.664 1.00 51.97 94 PHE A O 1
ATOM 795 N N . ALA A 1 95 ? 2.913 45.443 33.658 1.00 52.28 95 ALA A N 1
ATOM 796 C CA . ALA A 1 95 ? 1.872 44.441 33.461 1.00 52.28 95 ALA A CA 1
ATOM 797 C C . ALA A 1 95 ? 1.842 44.060 31.976 1.00 52.28 95 ALA A C 1
ATOM 799 O O . ALA A 1 95 ? 1.654 44.924 31.123 1.00 52.28 95 ALA A O 1
ATOM 800 N N . PHE A 1 96 ? 2.050 42.780 31.670 1.00 53.91 96 PHE A N 1
ATOM 801 C CA . PHE A 1 96 ? 1.854 42.232 30.328 1.00 53.91 96 PHE A CA 1
ATOM 802 C C . PHE A 1 96 ? 0.554 41.427 30.325 1.00 53.91 96 PHE A C 1
ATOM 804 O O . PHE A 1 96 ? 0.432 40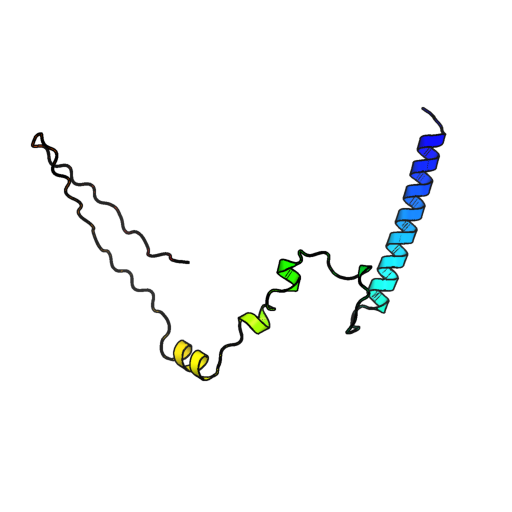.453 31.067 1.00 53.91 96 PHE A O 1
ATOM 811 N N . VAL A 1 97 ? -0.410 41.835 29.499 1.00 55.28 97 VAL A N 1
ATOM 812 C CA . VAL A 1 97 ? -1.623 41.054 29.234 1.00 55.28 97 VAL A CA 1
ATOM 813 C C . VAL A 1 97 ? -1.262 40.001 28.188 1.00 55.28 97 VAL A C 1
ATOM 815 O O . VAL A 1 97 ? -0.984 40.333 27.037 1.00 55.28 97 VAL A O 1
ATOM 818 N N . LEU A 1 98 ? -1.211 38.730 28.587 1.00 56.44 98 LEU A N 1
ATOM 819 C CA . LEU A 1 98 ? -1.084 37.611 27.652 1.00 56.44 98 LEU A CA 1
ATOM 820 C C . LEU A 1 98 ? -2.494 37.177 27.239 1.00 56.44 98 LEU A C 1
ATOM 822 O O . LEU A 1 98 ? -3.295 36.790 28.086 1.00 56.44 98 LEU A O 1
ATOM 826 N N . GLY A 1 99 ? -2.801 37.286 25.942 1.00 52.56 99 GLY A N 1
ATOM 827 C CA . GLY A 1 99 ? -4.102 36.911 25.380 1.00 52.56 99 GLY A CA 1
ATOM 828 C C . GLY A 1 99 ? -4.444 35.418 25.548 1.00 52.56 99 GLY A C 1
ATOM 829 O O . GLY A 1 99 ? -3.569 34.609 25.876 1.00 52.56 99 GLY A O 1
ATOM 830 N N . PRO A 1 100 ? -5.713 35.031 25.315 1.00 54.56 100 PRO A N 1
ATOM 831 C CA . PRO A 1 100 ? -6.238 33.714 25.667 1.00 54.56 100 PRO A CA 1
ATOM 832 C C . PRO A 1 100 ? -5.550 32.583 24.889 1.00 54.56 100 PRO A C 1
ATOM 834 O O . PRO A 1 100 ? -5.641 32.490 23.664 1.00 54.56 100 PRO A O 1
ATOM 837 N N . VAL A 1 101 ? -4.892 31.675 25.615 1.00 54.94 101 VAL A N 1
ATOM 838 C CA . VAL A 1 101 ? -4.343 30.434 25.054 1.00 54.94 101 VAL A CA 1
ATOM 839 C C . VAL A 1 101 ? -5.451 29.385 25.051 1.00 54.94 101 VAL A C 1
ATOM 841 O O . VAL A 1 101 ? -5.838 28.868 26.098 1.00 54.94 101 VAL A O 1
ATOM 844 N N . LEU A 1 102 ? -5.970 29.058 23.865 1.00 54.88 102 LEU A N 1
ATOM 845 C CA . LEU A 1 102 ? -6.862 27.912 23.689 1.00 54.88 102 LEU A CA 1
ATOM 846 C C . LEU A 1 102 ? -6.162 26.642 24.206 1.00 54.88 102 LEU A C 1
ATOM 848 O O . LEU A 1 102 ? -5.054 26.346 23.747 1.00 54.88 102 LEU A O 1
ATOM 852 N N . PRO A 1 103 ? -6.784 25.854 25.102 1.00 44.81 103 PRO A N 1
ATOM 853 C CA . PRO A 1 103 ? -6.222 24.583 25.529 1.00 44.81 103 PRO A CA 1
ATOM 854 C C . PRO A 1 103 ? -6.327 23.585 24.372 1.00 44.81 103 PRO A C 1
ATOM 856 O O . PRO A 1 103 ? -7.329 22.896 24.200 1.00 44.81 103 PRO A O 1
ATOM 859 N N . GLN A 1 104 ? -5.289 23.519 23.544 1.00 48.94 104 GLN A N 1
ATOM 860 C CA . GLN A 1 104 ? -5.077 22.397 22.639 1.00 48.94 104 GLN A CA 1
ATOM 861 C C . GLN A 1 104 ? -4.226 21.376 23.385 1.00 48.94 104 GLN A C 1
ATOM 863 O O . GLN A 1 104 ? -3.096 21.684 23.768 1.00 48.94 104 GLN A O 1
ATOM 868 N N . ARG A 1 105 ? -4.728 20.155 23.593 1.00 51.88 105 ARG A N 1
ATOM 869 C CA . ARG A 1 105 ? -3.834 19.058 23.964 1.00 51.88 105 ARG A CA 1
ATOM 870 C C . ARG A 1 105 ? -4.182 17.749 23.260 1.00 51.88 105 ARG A C 1
ATOM 872 O O . ARG A 1 105 ? -5.295 17.265 23.419 1.00 51.88 105 ARG A O 1
ATOM 879 N N . LEU A 1 106 ? -3.146 17.278 22.549 1.00 41.31 106 LEU A N 1
ATOM 880 C CA . LEU A 1 106 ? -2.721 15.921 22.154 1.00 41.31 106 LEU A CA 1
ATOM 881 C C . LEU A 1 106 ? -3.786 14.940 21.654 1.00 41.31 106 LEU A C 1
ATOM 883 O O . LEU A 1 106 ? -4.581 14.452 22.480 1.00 41.31 106 LEU A O 1
#

Radius of gyration: 31.64 Å; chains: 1; bounding box: 55×64×72 Å

InterPro domains:
  IPR036049 Large ribosomal subunit protein uL29 superfamily [G3DSA:1.10.287.310] (1-34)
  IPR045059 Large ribosomal subunit protein uL29, eukaryota [PTHR45722] (3-77)